Protein AF-A0A2N1W227-F1 (afdb_monomer_lite)

Ra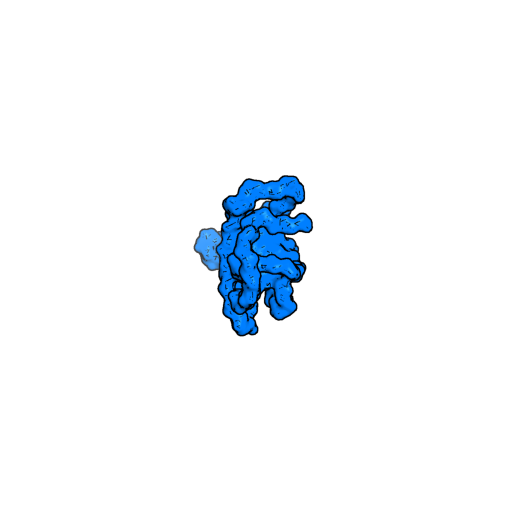dius of gyration: 27.8 Å; chains: 1; bounding box: 51×90×48 Å

Foldseek 3Di:
DVVVVVVVVVVVVVVVVVVVVVVVVVVVVVVVVVVCVVVVNPPPPPPPPPPDDDLLEAEEEEEEDPVCPVLSVVLQVLCVVVVNPHYHYDYDNDDDDLVQAQEKEWQAPVLQVVSVVSLVSVVVDCSVVPDPDPGDRYYDYCNVVCVDDPPPDPPGNYIYGYHYHNPDPPDDPPPPDPDDDD

Sequence (182 aa):
MDKLKVWLKKHEIFIVFTANVLTIIASILAIITFCMALKGNLPLRLMSVKYSVQEEFVVRIFYYQDEFEKISKNIQRLLRKNNVYSVILQKNKQPYDKRWMNTIRYFHEEDADFANDVYKLIGDSNIYKKTNFKYSLRVIDLSKEFKTPAKGNGDRHSIEIWICDENENLTLIEGSEGVRPH

pLDDT: mean 71.0, std 17.91, range [32.22, 92.94]

Secondary structure (DSSP, 8-state):
-HHHHHHHHHHHHHHHHHHHHHHHHHHHHHHHHHHHHHTT-S----------S---PEEEEEE-SGGGHHHHHHHHHHHHHTT--EEEEEE--S---GGGTTEEEESSGGGHHHHHHHHHHHHHSTTTTTSS-----EEEE-TTT--S--SSS---SEEEEEE--TT--PPP-TT-SS----

Structure (mmCIF, N/CA/C/O backbone):
data_AF-A0A2N1W227-F1
#
_entry.id   AF-A0A2N1W227-F1
#
loop_
_atom_site.group_PDB
_atom_site.id
_atom_site.type_symbol
_atom_site.label_atom_id
_atom_site.label_alt_id
_atom_site.label_comp_id
_atom_site.label_asym_id
_atom_site.label_entity_id
_atom_site.label_seq_id
_atom_site.pdbx_PDB_ins_code
_atom_site.Cartn_x
_atom_site.Cartn_y
_atom_site.Cartn_z
_atom_site.occupancy
_atom_site.B_iso_or_equiv
_atom_site.auth_seq_id
_atom_site.auth_comp_id
_atom_site.auth_asym_id
_atom_site.auth_atom_id
_atom_site.pdbx_PDB_model_num
ATOM 1 N N . MET A 1 1 ? 33.662 -64.822 -25.579 1.00 60.47 1 MET A N 1
ATOM 2 C CA . MET A 1 1 ? 33.952 -63.380 -25.401 1.00 60.47 1 MET A CA 1
ATOM 3 C C . MET A 1 1 ? 33.143 -62.479 -26.339 1.00 60.47 1 MET A C 1
ATOM 5 O O . MET A 1 1 ? 32.821 -61.366 -25.940 1.00 60.47 1 MET A O 1
ATOM 9 N N . ASP A 1 2 ? 32.736 -62.939 -27.527 1.00 71.44 2 ASP A N 1
ATOM 10 C CA . ASP A 1 2 ? 32.093 -62.063 -28.528 1.00 71.44 2 ASP A CA 1
ATOM 11 C C . ASP A 1 2 ? 30.658 -61.628 -28.197 1.00 71.44 2 ASP A C 1
ATOM 13 O O . ASP A 1 2 ? 30.263 -60.508 -28.514 1.00 71.44 2 ASP A O 1
ATOM 17 N N . LYS A 1 3 ? 29.888 -62.449 -27.469 1.00 68.44 3 LYS A N 1
ATOM 18 C CA . LYS A 1 3 ? 28.505 -62.107 -27.079 1.00 68.44 3 LYS A CA 1
ATOM 19 C C . LYS A 1 3 ? 28.423 -60.913 -26.115 1.00 68.44 3 LYS A C 1
ATOM 21 O O . LYS A 1 3 ? 27.498 -60.118 -26.230 1.00 68.44 3 LYS A O 1
ATOM 26 N N . LEU A 1 4 ? 29.406 -60.743 -25.223 1.00 67.19 4 LEU A N 1
ATOM 27 C CA . LEU A 1 4 ? 29.458 -59.621 -24.274 1.00 67.19 4 LEU A CA 1
ATOM 28 C C . LEU A 1 4 ? 29.810 -58.299 -24.977 1.00 67.19 4 LEU A C 1
ATOM 30 O O . LEU A 1 4 ? 29.202 -57.272 -24.693 1.00 67.19 4 LEU A O 1
ATOM 34 N N . LYS A 1 5 ? 30.728 -58.331 -25.955 1.00 69.94 5 LYS A N 1
ATOM 35 C CA . LYS A 1 5 ? 31.081 -57.155 -26.772 1.00 69.94 5 LYS A CA 1
ATOM 36 C C . LYS A 1 5 ? 29.913 -56.682 -27.640 1.00 69.94 5 LYS A C 1
ATOM 38 O O . LYS A 1 5 ? 29.661 -55.484 -27.728 1.00 69.94 5 LYS A O 1
ATOM 43 N N . VAL A 1 6 ? 29.174 -57.612 -28.251 1.00 69.81 6 VAL A N 1
ATOM 44 C CA . VAL A 1 6 ? 27.974 -57.281 -29.042 1.00 69.81 6 VAL A CA 1
ATOM 45 C C . VAL A 1 6 ? 26.855 -56.730 -28.152 1.00 69.81 6 VAL A C 1
ATOM 47 O O . VAL A 1 6 ? 26.133 -55.825 -28.567 1.00 69.81 6 VAL A O 1
ATOM 50 N N . TRP A 1 7 ? 26.726 -57.236 -26.923 1.00 71.12 7 TRP A N 1
ATOM 51 C CA . TRP A 1 7 ? 25.739 -56.756 -25.957 1.00 71.12 7 TRP A CA 1
ATOM 52 C C . TRP A 1 7 ? 26.048 -55.333 -25.456 1.00 71.12 7 TRP A C 1
ATOM 54 O O . TRP A 1 7 ? 25.170 -54.474 -25.503 1.00 71.12 7 TRP A O 1
ATOM 64 N N . LEU A 1 8 ? 27.304 -55.041 -25.095 1.00 65.19 8 LEU A N 1
ATOM 65 C CA . LEU A 1 8 ? 27.737 -53.696 -24.682 1.00 65.19 8 LEU A CA 1
ATOM 66 C C . LEU A 1 8 ? 27.552 -52.658 -25.799 1.00 65.19 8 LEU A C 1
ATOM 68 O O . LEU A 1 8 ? 26.989 -51.592 -25.564 1.00 65.19 8 LEU A O 1
ATOM 72 N N . LYS A 1 9 ? 27.912 -53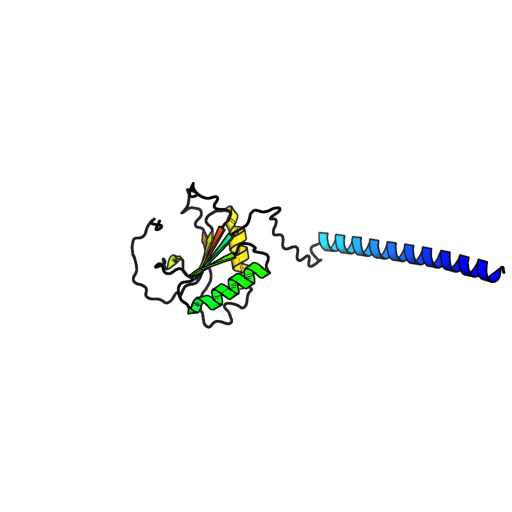.008 -27.040 1.00 68.69 9 LYS A N 1
ATOM 73 C CA . LYS A 1 9 ? 27.758 -52.113 -28.197 1.00 68.69 9 LYS A CA 1
ATOM 74 C C . LYS A 1 9 ? 26.289 -51.795 -28.511 1.00 68.69 9 LYS A C 1
ATOM 76 O O . LYS A 1 9 ? 25.977 -50.690 -28.941 1.00 68.69 9 LYS A O 1
ATOM 81 N N . LYS A 1 10 ? 25.368 -52.739 -28.274 1.00 68.69 10 LYS A N 1
ATOM 82 C CA . LYS A 1 10 ? 23.920 -52.486 -28.390 1.00 68.69 10 LYS A CA 1
ATOM 83 C C . LYS A 1 10 ? 23.407 -51.552 -27.289 1.00 68.69 10 LYS A C 1
ATOM 85 O O . LYS A 1 10 ? 22.548 -50.720 -27.572 1.00 68.69 10 LYS A O 1
ATOM 90 N N . HIS A 1 11 ? 23.936 -51.654 -26.070 1.00 69.94 11 HIS A N 1
ATOM 91 C CA . HIS A 1 11 ? 23.540 -50.778 -24.966 1.00 69.94 11 HIS A CA 1
ATOM 92 C C . HIS A 1 11 ? 24.069 -49.349 -25.096 1.00 69.94 11 HIS A C 1
ATOM 94 O O . HIS A 1 11 ? 23.327 -48.420 -24.792 1.00 69.94 11 HIS A O 1
ATOM 100 N N . GLU A 1 12 ? 25.280 -49.145 -25.613 1.00 68.31 12 GLU A N 1
ATOM 101 C CA . GLU A 1 12 ? 25.796 -47.797 -25.897 1.00 68.31 12 GLU A CA 1
ATOM 102 C C . GLU A 1 12 ? 24.929 -47.059 -26.924 1.00 68.31 12 GLU A C 1
ATOM 104 O O . GLU A 1 12 ? 24.542 -45.913 -26.703 1.00 68.31 12 GLU A O 1
ATOM 109 N N . ILE A 1 13 ? 24.540 -47.738 -28.010 1.00 71.69 13 ILE A N 1
ATOM 110 C CA . ILE A 1 13 ? 23.647 -47.165 -29.029 1.00 71.69 13 ILE A CA 1
ATOM 111 C C . ILE A 1 13 ? 22.283 -46.820 -28.419 1.00 71.69 13 ILE A C 1
ATOM 113 O O . ILE A 1 13 ? 21.729 -45.762 -28.712 1.00 71.69 13 ILE A O 1
ATOM 117 N N . PHE A 1 14 ? 21.755 -47.677 -27.541 1.00 71.69 14 PHE A N 1
ATOM 118 C CA . PHE A 1 14 ? 20.493 -47.418 -26.850 1.00 71.69 14 PHE A CA 1
ATOM 119 C C . PHE A 1 14 ? 20.583 -46.195 -25.925 1.00 71.69 14 PHE A C 1
ATOM 121 O O . PHE A 1 14 ? 19.704 -45.340 -25.970 1.00 71.69 14 PHE A O 1
ATOM 128 N N . ILE A 1 15 ? 21.662 -46.058 -25.150 1.00 72.81 15 ILE A N 1
ATOM 129 C CA . ILE A 1 15 ? 21.876 -44.906 -24.260 1.00 72.81 15 ILE A CA 1
ATOM 130 C C . ILE A 1 15 ? 21.967 -43.610 -25.072 1.00 72.81 15 ILE A C 1
ATOM 132 O O . ILE A 1 15 ? 21.252 -42.652 -24.775 1.00 72.81 15 ILE A O 1
ATOM 136 N N . VAL A 1 16 ? 22.763 -43.593 -26.145 1.00 71.75 16 VAL A N 1
ATOM 137 C CA . VAL A 1 16 ? 22.896 -42.420 -27.027 1.00 71.75 16 VAL A CA 1
ATOM 138 C C . VAL A 1 16 ? 21.559 -42.064 -27.682 1.00 71.75 16 VAL A C 1
ATOM 140 O O . VAL A 1 16 ? 21.194 -40.891 -27.750 1.00 71.75 16 VAL A O 1
ATOM 143 N N . PHE A 1 17 ? 20.785 -43.063 -28.107 1.00 74.06 17 PHE A N 1
ATOM 144 C CA . PHE A 1 17 ? 19.456 -42.841 -28.669 1.00 74.06 17 PHE A CA 1
ATOM 145 C C . PHE A 1 17 ? 18.492 -42.242 -27.636 1.00 74.06 17 PHE A C 1
ATOM 147 O O . PHE A 1 17 ? 17.831 -41.247 -27.924 1.00 74.06 17 PHE A O 1
ATOM 154 N N . THR A 1 18 ? 18.454 -42.783 -26.414 1.00 76.38 18 THR A N 1
ATOM 155 C CA . THR A 1 18 ? 17.597 -42.247 -25.342 1.00 76.38 18 THR A CA 1
ATOM 156 C C . THR A 1 18 ? 17.984 -40.828 -24.932 1.00 76.38 18 THR A C 1
ATOM 158 O O . THR A 1 18 ? 17.097 -40.003 -24.723 1.00 76.38 18 THR A O 1
ATOM 161 N N . ALA A 1 19 ? 19.282 -40.510 -24.893 1.00 78.25 19 ALA A N 1
ATOM 162 C CA . ALA A 1 19 ? 19.764 -39.161 -24.623 1.00 78.25 19 ALA A CA 1
ATOM 163 C C . ALA A 1 19 ? 19.311 -38.178 -25.712 1.00 78.25 19 ALA A C 1
ATOM 165 O O . ALA A 1 19 ? 18.729 -37.146 -25.393 1.00 78.25 19 ALA A O 1
ATOM 166 N N . ASN A 1 20 ? 19.475 -38.534 -26.990 1.00 79.50 20 ASN A N 1
ATOM 167 C CA . ASN A 1 20 ? 19.049 -37.685 -28.104 1.00 79.50 20 ASN A CA 1
ATOM 168 C C . ASN A 1 20 ? 17.529 -37.465 -28.123 1.00 79.50 20 ASN A C 1
ATOM 170 O O . ASN A 1 20 ? 17.072 -36.343 -28.343 1.00 79.50 20 ASN A O 1
ATOM 174 N N . VAL A 1 21 ? 16.737 -38.506 -27.846 1.00 83.38 21 VAL A N 1
ATOM 175 C CA . VAL A 1 21 ? 15.274 -38.385 -27.735 1.00 83.38 21 VAL A CA 1
ATOM 176 C C . VAL A 1 21 ? 14.888 -37.465 -26.573 1.00 83.38 21 VAL A C 1
ATOM 178 O O . VAL A 1 21 ? 14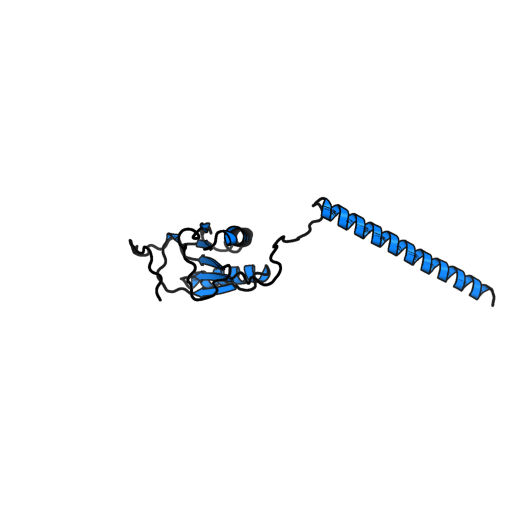.026 -36.603 -26.741 1.00 83.38 21 VAL A O 1
ATOM 181 N N . LEU A 1 22 ? 15.552 -37.586 -25.419 1.00 79.56 22 LEU A N 1
ATOM 182 C CA . LEU A 1 22 ? 15.305 -36.719 -24.265 1.00 79.56 22 LEU A CA 1
ATOM 183 C C . LEU A 1 22 ? 15.648 -35.254 -24.571 1.00 79.56 22 LEU A C 1
ATOM 185 O O . LEU A 1 22 ? 14.884 -34.359 -24.205 1.00 79.56 22 LEU A O 1
ATOM 189 N N . THR A 1 23 ? 16.747 -35.002 -25.286 1.00 80.44 23 THR A N 1
ATOM 190 C CA . THR A 1 23 ? 17.127 -33.653 -25.726 1.00 80.44 23 THR A CA 1
ATOM 191 C C . THR A 1 23 ? 16.083 -33.059 -26.668 1.00 80.44 23 THR A C 1
ATOM 193 O O . THR A 1 23 ? 15.674 -31.918 -26.468 1.00 80.44 23 THR A O 1
ATOM 196 N N . ILE A 1 24 ? 15.584 -33.833 -27.637 1.00 85.38 24 ILE A N 1
ATOM 197 C CA . ILE A 1 24 ? 14.535 -33.378 -28.564 1.00 85.38 24 ILE A CA 1
ATOM 198 C C . ILE A 1 24 ? 13.251 -33.024 -27.803 1.00 85.38 24 ILE A C 1
ATOM 200 O O . ILE A 1 24 ? 12.673 -31.962 -28.034 1.00 85.38 24 ILE A O 1
ATOM 204 N N . ILE A 1 25 ? 12.824 -33.870 -26.859 1.00 84.81 25 ILE A N 1
ATOM 205 C CA . ILE A 1 25 ? 11.638 -33.608 -26.029 1.00 84.81 25 ILE A CA 1
ATOM 206 C C . ILE A 1 25 ? 11.826 -32.328 -25.201 1.00 84.81 25 ILE A C 1
ATOM 208 O O . ILE A 1 25 ? 10.925 -31.487 -25.165 1.00 84.81 25 ILE A O 1
ATOM 212 N N . ALA A 1 26 ? 12.996 -32.140 -24.584 1.00 80.75 26 ALA A N 1
ATOM 213 C CA . ALA A 1 26 ? 13.309 -30.934 -23.819 1.00 80.75 26 ALA A CA 1
ATOM 214 C C . ALA A 1 26 ? 13.293 -29.669 -24.696 1.00 80.75 26 ALA A C 1
ATOM 216 O O . ALA A 1 26 ? 12.737 -28.647 -24.291 1.00 80.75 26 ALA A O 1
ATOM 217 N N . SER A 1 27 ? 13.831 -29.738 -25.919 1.00 84.12 27 SER A N 1
ATOM 218 C CA . SER A 1 27 ? 13.792 -28.627 -26.877 1.00 84.12 27 SER A CA 1
ATOM 219 C C . SER A 1 27 ? 12.365 -28.288 -27.314 1.00 84.12 27 SER A C 1
ATOM 221 O O . SER A 1 27 ? 12.007 -27.113 -27.357 1.00 84.12 27 SER A O 1
ATOM 223 N N . ILE A 1 28 ? 11.523 -29.292 -27.580 1.00 87.31 28 ILE A N 1
ATOM 224 C CA . ILE A 1 28 ? 10.111 -29.076 -27.936 1.00 87.31 28 ILE A CA 1
ATOM 225 C C . ILE A 1 28 ? 9.353 -28.433 -26.766 1.00 87.31 28 ILE A C 1
ATOM 227 O O . ILE A 1 28 ? 8.625 -27.464 -26.975 1.00 87.31 28 ILE A O 1
ATOM 231 N N . LEU A 1 29 ? 9.555 -28.907 -25.533 1.00 80.44 29 LEU A N 1
ATOM 232 C CA . LEU A 1 29 ? 8.954 -28.309 -24.333 1.00 80.44 29 LEU A CA 1
ATOM 233 C C . LEU A 1 29 ? 9.393 -26.853 -24.129 1.00 80.44 29 LEU A C 1
ATOM 235 O O . LEU A 1 29 ? 8.557 -26.007 -23.806 1.00 80.44 29 LEU A O 1
ATOM 239 N N . ALA A 1 30 ? 10.671 -26.539 -24.358 1.00 77.94 30 ALA A N 1
ATOM 240 C CA . ALA A 1 30 ? 11.179 -25.171 -24.283 1.00 77.94 30 ALA A CA 1
ATOM 241 C C . ALA A 1 30 ? 10.527 -24.263 -25.340 1.00 77.94 30 ALA A C 1
ATOM 243 O O . ALA A 1 30 ? 10.087 -23.161 -25.012 1.00 77.94 30 ALA A O 1
ATOM 244 N N . ILE A 1 31 ? 10.385 -24.746 -26.580 1.00 82.69 31 ILE A N 1
ATOM 245 C CA . ILE A 1 31 ? 9.722 -24.009 -27.666 1.00 82.69 31 ILE A CA 1
ATOM 246 C C . ILE A 1 31 ? 8.238 -23.802 -27.356 1.00 82.69 31 ILE A C 1
ATOM 248 O O . ILE A 1 31 ? 7.748 -22.685 -27.484 1.00 82.69 31 ILE A O 1
ATOM 252 N N . ILE A 1 32 ? 7.519 -24.830 -26.897 1.00 80.06 32 ILE A N 1
ATOM 253 C CA . ILE A 1 32 ? 6.106 -24.706 -26.507 1.00 80.06 32 ILE A CA 1
ATOM 254 C C . ILE A 1 32 ? 5.956 -23.695 -25.366 1.00 80.06 32 ILE A C 1
ATOM 256 O O . ILE A 1 32 ? 5.081 -22.834 -25.428 1.00 80.06 32 ILE A O 1
ATOM 260 N N . THR A 1 33 ? 6.827 -23.750 -24.356 1.00 74.31 33 THR A N 1
ATOM 261 C CA . THR A 1 33 ? 6.823 -22.796 -23.235 1.00 74.31 33 THR A CA 1
ATOM 262 C C . THR A 1 33 ? 7.068 -21.369 -23.725 1.00 74.31 33 THR A C 1
ATOM 264 O O . THR A 1 33 ? 6.337 -20.457 -23.344 1.00 74.31 33 THR A O 1
ATOM 267 N N . PHE A 1 34 ? 8.030 -21.178 -24.630 1.00 76.62 34 PHE A N 1
ATOM 268 C CA . PHE A 1 34 ? 8.315 -19.891 -25.263 1.00 76.62 34 PHE A CA 1
ATOM 269 C C . PHE A 1 34 ? 7.143 -19.387 -26.124 1.00 76.62 34 PHE A C 1
ATOM 271 O O . PHE A 1 34 ? 6.747 -18.228 -26.020 1.00 76.62 34 PHE A O 1
ATOM 278 N N . CYS A 1 35 ? 6.511 -20.253 -26.919 1.00 78.31 35 CYS A N 1
ATOM 279 C CA . CYS A 1 35 ? 5.340 -19.906 -27.725 1.00 78.31 35 CYS A CA 1
ATOM 280 C C . CYS A 1 35 ? 4.110 -19.576 -26.866 1.00 78.31 35 CYS A C 1
ATOM 282 O O . CYS A 1 35 ? 3.355 -18.664 -27.203 1.00 78.31 35 CYS A O 1
ATOM 284 N N . MET A 1 36 ? 3.898 -20.292 -25.759 1.00 74.81 36 MET A N 1
ATOM 285 C CA . MET A 1 36 ? 2.835 -19.984 -24.800 1.00 74.81 36 MET A CA 1
ATOM 286 C C . MET A 1 36 ? 3.111 -18.677 -24.044 1.00 74.81 36 MET A C 1
ATOM 288 O O . MET A 1 36 ? 2.169 -17.921 -23.802 1.00 74.81 36 MET A O 1
ATOM 292 N N . ALA A 1 37 ? 4.379 -18.376 -23.736 1.00 66.06 37 ALA A N 1
ATOM 293 C CA . ALA A 1 37 ? 4.798 -17.091 -23.176 1.00 66.06 37 ALA A CA 1
ATOM 294 C C . ALA A 1 37 ? 4.523 -15.928 -24.146 1.00 66.06 37 ALA A C 1
ATOM 296 O O . ALA A 1 37 ? 3.938 -14.927 -23.743 1.00 66.06 37 ALA A O 1
ATOM 297 N N . LEU A 1 38 ? 4.855 -16.085 -25.435 1.00 71.88 38 LEU A N 1
ATOM 298 C CA . LEU A 1 38 ? 4.580 -15.081 -26.473 1.00 71.88 38 LEU A CA 1
ATOM 299 C C . LEU A 1 38 ? 3.081 -14.842 -26.708 1.00 71.88 38 LEU A C 1
ATOM 301 O O . LEU A 1 38 ? 2.679 -13.722 -27.005 1.00 71.88 38 LEU A O 1
ATOM 305 N N . LYS A 1 39 ? 2.246 -15.880 -26.582 1.00 70.69 39 LYS A N 1
ATOM 306 C CA . LYS A 1 39 ? 0.786 -15.775 -26.757 1.00 70.69 39 LYS A CA 1
ATOM 307 C C . LYS A 1 39 ? 0.040 -15.283 -25.510 1.00 70.69 39 LYS A C 1
ATOM 309 O O . LYS A 1 39 ? -1.182 -15.212 -25.552 1.00 70.69 39 LYS A O 1
ATOM 314 N N . GLY A 1 40 ? 0.735 -14.995 -24.404 1.00 58.81 40 GLY A N 1
ATOM 315 C CA . GLY A 1 40 ? 0.109 -14.578 -23.141 1.00 58.81 40 GLY A CA 1
ATOM 316 C C . GLY A 1 40 ? -0.739 -15.664 -22.457 1.00 58.81 40 GLY A C 1
ATOM 317 O O . GLY A 1 40 ? -1.470 -15.362 -21.521 1.00 58.81 40 GLY A O 1
ATOM 318 N N . ASN A 1 41 ? -0.644 -16.920 -22.912 1.00 58.91 41 ASN A N 1
ATOM 319 C CA . ASN A 1 41 ? -1.432 -18.056 -22.412 1.00 58.91 41 ASN A CA 1
ATOM 320 C C . ASN A 1 41 ? -0.685 -18.905 -21.377 1.00 58.91 41 ASN A C 1
ATOM 322 O O . ASN A 1 41 ? -1.283 -19.780 -20.753 1.00 58.91 41 ASN A O 1
ATOM 326 N N . LEU A 1 42 ? 0.614 -18.669 -21.177 1.00 44.91 42 LEU A N 1
ATOM 327 C CA . LEU A 1 42 ? 1.262 -19.125 -19.957 1.00 44.91 42 LEU A CA 1
ATOM 328 C C . LEU A 1 42 ? 0.808 -18.175 -18.839 1.00 44.91 42 LEU A C 1
ATOM 330 O O . LEU A 1 42 ? 0.955 -16.964 -19.019 1.00 44.91 42 LEU A O 1
ATOM 334 N N . PRO A 1 43 ? 0.331 -18.661 -17.677 1.00 47.31 43 PRO A N 1
ATOM 335 C CA . PRO A 1 43 ? 0.251 -17.847 -16.474 1.00 47.31 43 PRO A CA 1
ATOM 336 C C . PRO A 1 43 ? 1.681 -17.577 -15.994 1.00 47.31 43 PRO A C 1
ATOM 338 O O . PRO A 1 43 ? 2.121 -18.036 -14.940 1.00 47.31 43 PRO A O 1
ATOM 341 N N . LEU A 1 44 ? 2.436 -16.821 -16.788 1.00 45.81 44 LEU A N 1
ATOM 342 C CA . LEU A 1 44 ? 3.523 -16.018 -16.295 1.00 45.81 44 LEU A CA 1
ATOM 343 C C . LEU A 1 44 ? 2.848 -15.042 -15.345 1.00 45.81 44 LEU A C 1
ATOM 345 O O . LEU A 1 44 ? 2.436 -13.947 -15.714 1.00 45.81 44 LEU A O 1
ATOM 349 N N . ARG A 1 45 ? 2.815 -15.426 -14.071 1.00 44.16 45 ARG A N 1
ATOM 350 C CA . ARG A 1 45 ? 3.019 -14.491 -12.967 1.00 44.16 45 ARG A CA 1
ATOM 351 C C . ARG A 1 45 ? 4.412 -13.855 -13.113 1.00 44.16 45 ARG A C 1
ATOM 353 O O . ARG A 1 45 ? 5.242 -13.901 -12.219 1.00 44.16 45 ARG A O 1
ATOM 360 N N . LEU A 1 46 ? 4.677 -13.249 -14.264 1.00 40.97 46 LEU A N 1
ATOM 361 C CA . LEU A 1 46 ? 5.476 -12.057 -14.340 1.00 40.97 46 LEU A CA 1
ATOM 362 C C . LEU A 1 46 ? 4.520 -10.977 -13.857 1.00 40.97 46 LEU A C 1
ATOM 364 O O . LEU A 1 46 ? 3.781 -10.372 -14.628 1.00 40.97 46 LEU A O 1
ATOM 368 N N . MET A 1 47 ? 4.523 -10.783 -12.537 1.00 38.88 47 MET A N 1
ATOM 369 C CA . MET A 1 47 ? 4.434 -9.433 -12.008 1.00 38.88 47 MET A CA 1
ATOM 370 C C . MET A 1 47 ? 5.441 -8.617 -12.816 1.00 38.88 47 MET A C 1
ATOM 372 O O . MET A 1 47 ? 6.645 -8.653 -12.570 1.00 38.88 47 MET A O 1
ATOM 376 N N . SER A 1 48 ? 4.938 -7.958 -13.854 1.00 34.84 48 SER A N 1
ATOM 377 C CA . SER A 1 48 ? 5.582 -6.820 -14.475 1.00 34.84 48 SER A CA 1
ATOM 378 C C . SER A 1 48 ? 5.559 -5.710 -13.439 1.00 34.84 48 SER A C 1
ATOM 380 O O . SER A 1 48 ? 4.756 -4.789 -13.505 1.00 34.84 48 SER A O 1
ATOM 382 N N . VAL A 1 49 ? 6.442 -5.827 -12.462 1.00 42.91 49 VAL A N 1
ATOM 383 C CA . VAL A 1 49 ? 6.927 -4.687 -11.719 1.00 42.91 49 VAL A CA 1
ATOM 384 C C . VAL A 1 49 ? 8.331 -4.481 -12.266 1.00 42.91 49 VAL A C 1
ATOM 386 O O . VAL A 1 49 ? 9.307 -5.073 -11.806 1.00 42.91 49 VAL A O 1
ATOM 389 N N . LYS A 1 50 ? 8.406 -3.735 -13.373 1.00 37.44 50 LYS A N 1
ATOM 390 C CA . LYS A 1 50 ? 9.659 -3.201 -13.907 1.00 37.44 50 LYS A CA 1
ATOM 391 C C . LYS A 1 50 ? 10.213 -2.199 -12.887 1.00 37.44 50 LYS A C 1
ATOM 393 O O . LYS A 1 50 ? 10.084 -1.002 -13.081 1.00 37.44 50 LYS A O 1
ATOM 398 N N . TYR A 1 51 ? 10.857 -2.678 -11.832 1.00 43.62 51 TYR A N 1
ATOM 399 C CA . TYR A 1 51 ? 11.817 -1.871 -11.082 1.00 43.62 51 TYR A CA 1
ATOM 400 C C . TYR A 1 51 ? 13.142 -2.624 -11.116 1.00 43.62 51 TYR A C 1
ATOM 402 O O . TYR A 1 51 ? 13.494 -3.400 -10.228 1.00 43.62 51 TYR A O 1
ATOM 410 N N . SER A 1 52 ? 13.849 -2.473 -12.236 1.00 36.03 52 SER A N 1
ATOM 411 C CA . SER A 1 52 ? 15.250 -2.856 -12.317 1.00 36.03 52 SER A CA 1
ATOM 412 C C . SER A 1 52 ? 16.037 -1.933 -11.391 1.00 36.03 52 SER A C 1
ATOM 414 O O . SER A 1 52 ? 16.141 -0.748 -11.672 1.00 36.03 52 SER A O 1
ATOM 416 N N . VAL A 1 53 ? 16.623 -2.507 -10.340 1.00 41.00 53 VAL A N 1
ATOM 417 C CA . VAL A 1 53 ? 17.672 -1.898 -9.508 1.00 41.00 53 VAL A CA 1
ATOM 418 C C . VAL A 1 53 ? 17.199 -0.740 -8.605 1.00 41.00 53 VAL A C 1
ATOM 420 O O . VAL A 1 53 ? 17.249 0.424 -8.961 1.00 41.00 53 VAL A O 1
ATOM 423 N N . GLN A 1 54 ? 16.867 -1.090 -7.357 1.00 43.59 54 GLN A N 1
ATOM 424 C CA . GLN A 1 54 ? 17.248 -0.333 -6.151 1.00 43.59 54 GLN A CA 1
ATOM 425 C C . GLN A 1 54 ? 16.720 1.102 -5.940 1.00 43.59 54 GLN A C 1
ATOM 427 O O . GLN A 1 54 ? 17.215 1.799 -5.056 1.00 43.59 54 GLN A O 1
ATOM 432 N N . GLU A 1 55 ? 15.669 1.526 -6.634 1.00 50.50 55 GLU A N 1
ATOM 433 C CA . GLU A 1 55 ? 14.796 2.585 -6.119 1.00 50.50 55 GLU A CA 1
ATOM 434 C C . GLU A 1 55 ? 13.905 1.965 -5.035 1.00 50.50 55 GLU A C 1
ATOM 436 O O . GLU A 1 55 ? 12.899 1.313 -5.303 1.00 50.50 55 GLU A O 1
ATOM 441 N N . GLU A 1 56 ? 14.352 2.045 -3.779 1.00 63.12 56 GLU A N 1
ATOM 442 C CA . GLU A 1 56 ? 13.593 1.528 -2.639 1.00 63.12 56 GLU A CA 1
ATOM 443 C C . GLU A 1 56 ? 12.331 2.371 -2.435 1.00 63.12 56 GLU A C 1
ATOM 445 O O . GLU A 1 56 ? 12.354 3.356 -1.696 1.00 63.12 56 GLU A O 1
ATOM 450 N N . PHE A 1 57 ? 11.232 1.968 -3.078 1.00 73.06 57 PHE A N 1
ATOM 451 C CA . PHE A 1 57 ? 9.910 2.514 -2.798 1.00 73.06 57 PHE A CA 1
ATOM 452 C C . PHE A 1 57 ? 9.582 2.314 -1.316 1.00 73.06 57 PHE A C 1
ATOM 454 O O . PHE A 1 57 ? 9.601 1.184 -0.808 1.00 73.06 57 PHE A O 1
ATOM 461 N N . VAL A 1 58 ? 9.284 3.407 -0.616 1.00 84.75 58 VAL A N 1
ATOM 462 C CA . VAL A 1 58 ? 8.958 3.378 0.812 1.00 84.75 58 VAL A CA 1
ATOM 463 C C . VAL A 1 58 ? 7.455 3.510 0.998 1.00 84.75 58 VAL A C 1
ATOM 465 O O . VAL A 1 58 ? 6.852 4.502 0.602 1.00 84.75 58 VAL A O 1
ATOM 468 N N . VAL A 1 59 ? 6.844 2.537 1.669 1.00 89.56 59 VAL A N 1
ATOM 469 C CA . VAL A 1 59 ? 5.450 2.632 2.110 1.00 89.56 59 VAL A CA 1
ATOM 470 C C . VAL A 1 59 ? 5.424 2.947 3.597 1.00 89.56 59 VAL A C 1
ATOM 472 O O . VAL A 1 59 ? 5.882 2.142 4.415 1.00 89.56 59 VAL A O 1
ATOM 475 N N . ARG A 1 60 ? 4.864 4.097 3.974 1.00 90.69 60 ARG A N 1
ATOM 476 C CA . ARG A 1 60 ? 4.655 4.456 5.385 1.00 90.69 60 ARG A CA 1
ATOM 477 C C . ARG A 1 60 ? 3.195 4.253 5.754 1.00 90.69 60 ARG A C 1
ATOM 479 O O . ARG A 1 60 ? 2.312 4.850 5.155 1.00 90.69 60 ARG A O 1
ATOM 486 N N . ILE A 1 61 ? 2.938 3.403 6.737 1.00 91.25 61 ILE A N 1
ATOM 487 C CA . ILE A 1 61 ? 1.596 3.123 7.243 1.00 91.25 61 ILE A CA 1
ATOM 488 C C . ILE A 1 61 ? 1.415 3.891 8.546 1.00 91.25 61 ILE A C 1
ATOM 490 O O . ILE A 1 61 ? 2.094 3.602 9.535 1.00 91.25 61 ILE A O 1
ATOM 494 N N . PHE A 1 62 ? 0.480 4.830 8.547 1.00 90.00 62 PHE A N 1
ATOM 495 C CA . PHE A 1 62 ? 0.077 5.605 9.707 1.00 90.00 62 PHE A CA 1
ATOM 496 C C . PHE A 1 62 ? -1.249 5.092 10.258 1.00 90.00 62 PHE A C 1
ATOM 498 O O . PHE A 1 62 ? -2.194 4.841 9.510 1.00 90.00 62 PHE A O 1
ATOM 505 N N . TYR A 1 63 ? -1.320 4.956 11.580 1.00 87.81 63 TYR A N 1
ATOM 506 C CA . TYR A 1 63 ? -2.559 4.651 12.291 1.00 87.81 63 TYR A CA 1
ATOM 507 C C . TYR A 1 63 ? -2.634 5.414 13.612 1.00 87.81 63 TYR A C 1
ATOM 509 O O . TYR A 1 63 ? -1.606 5.663 14.248 1.00 87.81 63 TYR A O 1
ATOM 517 N N . TYR A 1 64 ? -3.847 5.798 14.007 1.00 79.38 64 TYR A N 1
ATOM 518 C CA . TYR A 1 64 ? -4.073 6.665 15.168 1.00 79.38 64 TYR A CA 1
ATOM 519 C C . TYR A 1 64 ? -4.420 5.872 16.435 1.00 79.38 64 TYR A C 1
ATOM 521 O O . TYR A 1 64 ? -3.718 5.937 17.448 1.00 79.38 64 TYR A O 1
ATOM 529 N N . GLN A 1 65 ? -5.485 5.074 16.357 1.00 79.88 65 GLN A N 1
ATOM 530 C CA . GLN A 1 65 ? -6.033 4.330 17.488 1.00 79.88 65 GLN A CA 1
ATOM 531 C C . GLN A 1 65 ? -5.436 2.924 17.588 1.00 79.88 65 GLN A C 1
ATOM 533 O O . GLN A 1 65 ? -5.097 2.304 16.578 1.00 79.88 65 GLN A O 1
ATOM 538 N N . ASP A 1 66 ? -5.344 2.396 18.809 1.00 83.12 66 ASP A N 1
ATOM 539 C CA . ASP A 1 66 ? -4.795 1.055 19.064 1.00 83.12 66 ASP A CA 1
ATOM 540 C C . ASP A 1 66 ? -5.606 -0.061 18.392 1.00 83.12 66 ASP A C 1
ATOM 542 O O . ASP A 1 66 ? -5.046 -1.072 17.968 1.00 83.12 66 ASP A O 1
ATOM 546 N N . GLU A 1 67 ? -6.907 0.147 18.185 1.00 82.62 67 GLU A N 1
ATOM 547 C CA . GLU A 1 67 ? -7.745 -0.779 17.420 1.00 82.62 67 GLU A CA 1
ATOM 548 C C . GLU A 1 67 ? -7.287 -0.955 15.961 1.00 82.62 67 GLU A C 1
ATOM 550 O O . GLU A 1 67 ? -7.437 -2.044 15.393 1.00 82.62 67 GLU A O 1
ATOM 555 N N . PHE A 1 68 ? -6.628 0.056 15.379 1.00 84.69 68 PHE A N 1
ATOM 556 C CA . PHE A 1 68 ? -6.074 -0.020 14.027 1.00 84.69 68 PHE A CA 1
ATOM 557 C C . PHE A 1 68 ? -4.690 -0.658 13.967 1.00 84.69 68 PHE A C 1
ATOM 559 O O . PHE A 1 68 ? -4.221 -1.013 12.885 1.00 84.69 68 PHE A O 1
ATOM 566 N N . GLU A 1 69 ? -4.024 -0.886 15.097 1.00 88.94 69 GLU A N 1
ATOM 567 C CA . GLU A 1 69 ? -2.688 -1.481 15.086 1.00 88.94 69 GLU A CA 1
ATOM 568 C C . GLU A 1 69 ? -2.698 -2.858 14.404 1.00 88.94 69 GLU A C 1
ATOM 570 O O . GLU A 1 69 ? -1.821 -3.185 13.596 1.00 88.94 69 GLU A O 1
ATOM 575 N N . LYS A 1 70 ? -3.723 -3.670 14.687 1.00 88.38 70 LYS A N 1
ATOM 576 C CA . LYS A 1 70 ? -3.845 -5.024 14.135 1.00 88.38 70 LYS A CA 1
ATOM 577 C C . LYS A 1 70 ? -4.014 -5.013 12.616 1.00 88.38 70 LYS A C 1
ATOM 579 O O . LYS A 1 70 ? -3.367 -5.809 11.932 1.00 88.38 70 LYS A O 1
ATOM 584 N N . ILE A 1 71 ? -4.871 -4.139 12.086 1.00 87.75 71 ILE A N 1
ATOM 585 C CA . ILE A 1 71 ? -5.099 -4.052 10.638 1.00 87.75 71 ILE A CA 1
ATOM 586 C C . ILE A 1 71 ? -3.859 -3.496 9.928 1.00 87.75 71 ILE A C 1
ATOM 588 O O . ILE A 1 71 ? -3.414 -4.082 8.939 1.00 87.75 71 ILE A O 1
ATOM 592 N N . SER A 1 72 ? -3.209 -2.485 10.504 1.00 90.69 72 SER A N 1
ATOM 593 C CA . SER A 1 72 ? -1.981 -1.895 9.966 1.00 90.69 72 SER A CA 1
ATOM 594 C C . SER A 1 72 ? -0.818 -2.892 9.940 1.00 90.69 72 SER A C 1
ATOM 596 O O . SER A 1 72 ? -0.106 -2.991 8.939 1.00 90.69 72 SER A O 1
ATOM 598 N N . LYS A 1 73 ? -0.664 -3.726 10.981 1.00 92.44 73 LYS A N 1
ATOM 599 C CA . LYS A 1 73 ? 0.295 -4.849 10.986 1.00 92.44 73 LYS A CA 1
ATOM 600 C C . LYS A 1 73 ? -0.025 -5.895 9.916 1.00 92.44 73 LYS A C 1
ATOM 602 O O . LYS A 1 73 ? 0.893 -6.451 9.313 1.00 92.44 73 LYS A O 1
ATOM 607 N N . ASN A 1 74 ? -1.302 -6.185 9.667 1.00 91.00 74 ASN A N 1
ATOM 608 C CA . ASN A 1 74 ? -1.692 -7.127 8.614 1.00 91.00 74 ASN A CA 1
ATOM 609 C C . ASN A 1 74 ? -1.364 -6.585 7.218 1.00 91.00 74 ASN A C 1
ATOM 611 O O . ASN A 1 74 ? -0.855 -7.340 6.390 1.00 91.00 74 ASN A O 1
ATOM 615 N N . ILE A 1 75 ? -1.581 -5.290 6.982 1.00 91.31 75 ILE A N 1
ATOM 616 C CA . ILE A 1 75 ? -1.204 -4.629 5.727 1.00 91.31 75 ILE A CA 1
ATOM 617 C C . ILE A 1 75 ? 0.314 -4.627 5.571 1.00 91.31 75 ILE A C 1
ATOM 619 O O . ILE A 1 75 ? 0.812 -5.075 4.544 1.00 91.31 75 ILE A O 1
ATOM 623 N N . GLN A 1 76 ? 1.069 -4.265 6.612 1.00 92.94 76 GLN A N 1
ATOM 624 C CA . GLN A 1 76 ? 2.532 -4.340 6.576 1.00 92.94 76 GLN A CA 1
ATOM 625 C C . GLN A 1 76 ? 3.030 -5.740 6.177 1.00 92.94 76 GLN A C 1
ATOM 627 O O . GLN A 1 76 ? 3.906 -5.873 5.322 1.00 92.94 76 GLN A O 1
ATOM 632 N N . ARG A 1 77 ? 2.464 -6.799 6.773 1.00 92.19 77 ARG A N 1
ATOM 633 C CA . ARG A 1 77 ? 2.807 -8.191 6.434 1.00 92.19 77 ARG A CA 1
ATOM 634 C C . ARG A 1 77 ? 2.444 -8.542 4.992 1.00 92.19 77 ARG A C 1
ATOM 636 O O . ARG A 1 77 ? 3.225 -9.227 4.335 1.00 92.19 77 ARG A O 1
ATOM 643 N N . LEU A 1 78 ? 1.287 -8.089 4.508 1.00 91.31 78 LEU A N 1
ATOM 644 C CA . LEU A 1 78 ? 0.855 -8.294 3.126 1.00 91.31 78 LEU A CA 1
ATOM 645 C C . LEU A 1 78 ? 1.833 -7.649 2.139 1.00 91.31 78 LEU A C 1
ATOM 647 O O . LEU A 1 78 ? 2.270 -8.318 1.205 1.00 91.31 78 LEU A O 1
ATOM 651 N N . LEU A 1 79 ? 2.208 -6.391 2.368 1.00 90.69 79 LEU A N 1
ATOM 652 C CA . LEU A 1 79 ? 3.122 -5.654 1.494 1.00 90.69 79 LEU A CA 1
ATOM 653 C C . LEU A 1 79 ? 4.511 -6.303 1.461 1.00 90.69 79 LEU A C 1
ATOM 655 O O . LEU A 1 79 ? 5.034 -6.581 0.384 1.00 90.69 79 LEU A O 1
ATOM 659 N N . ARG A 1 80 ? 5.055 -6.680 2.625 1.00 89.81 80 ARG A N 1
ATOM 660 C CA . ARG A 1 80 ? 6.335 -7.408 2.702 1.00 89.81 80 ARG A CA 1
ATOM 661 C C . ARG A 1 80 ? 6.293 -8.756 1.979 1.00 89.81 80 ARG A C 1
ATOM 663 O O . ARG A 1 80 ? 7.254 -9.119 1.3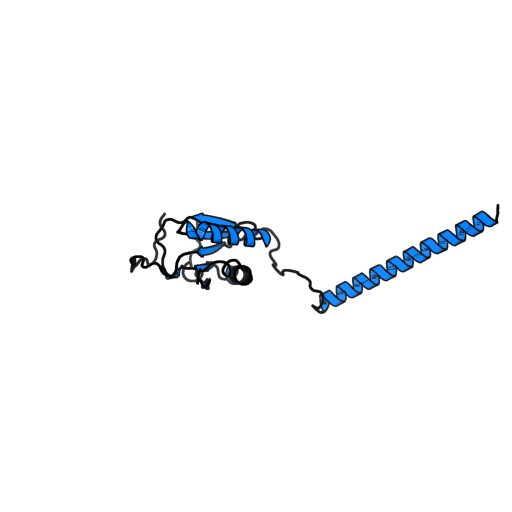11 1.00 89.81 80 ARG A O 1
ATOM 670 N N . LYS A 1 81 ? 5.178 -9.493 2.071 1.00 89.31 81 LYS A N 1
ATOM 671 C CA . LYS A 1 81 ? 4.989 -10.769 1.355 1.00 89.31 81 LYS A CA 1
ATOM 672 C C . LYS A 1 81 ? 4.968 -10.593 -0.169 1.00 89.31 81 LYS A C 1
ATOM 674 O O . LYS A 1 81 ? 5.294 -11.535 -0.884 1.00 89.31 81 LYS A O 1
ATOM 679 N N . ASN A 1 82 ? 4.593 -9.413 -0.655 1.00 85.81 82 ASN A N 1
ATOM 680 C CA . ASN A 1 82 ? 4.572 -9.070 -2.077 1.00 85.81 82 ASN A CA 1
ATOM 681 C C . ASN A 1 82 ? 5.819 -8.277 -2.499 1.00 85.81 82 ASN A C 1
ATOM 683 O O . ASN A 1 82 ? 5.765 -7.514 -3.455 1.00 85.81 82 ASN A O 1
ATOM 687 N N . ASN A 1 83 ? 6.945 -8.474 -1.802 1.00 82.75 83 ASN A N 1
ATOM 688 C CA . ASN A 1 83 ? 8.248 -7.884 -2.124 1.00 82.75 83 ASN A CA 1
ATOM 689 C C . ASN A 1 83 ? 8.301 -6.347 -2.068 1.00 82.75 83 ASN A C 1
ATOM 691 O O . ASN A 1 83 ? 9.181 -5.738 -2.668 1.00 82.75 83 ASN A O 1
ATOM 695 N N . VAL A 1 84 ? 7.416 -5.704 -1.303 1.00 81.00 84 VAL A N 1
ATOM 696 C CA . VAL A 1 84 ? 7.621 -4.305 -0.908 1.00 81.00 84 VAL A CA 1
ATOM 697 C C . VAL A 1 84 ? 8.595 -4.300 0.272 1.00 81.00 84 VAL A C 1
ATOM 699 O O . VAL A 1 84 ? 8.221 -4.626 1.402 1.00 81.00 84 VAL A O 1
ATOM 702 N N . TYR A 1 85 ? 9.869 -4.008 0.005 1.00 66.75 85 TYR A N 1
ATOM 703 C CA . TYR A 1 85 ? 10.951 -4.185 0.983 1.00 66.75 85 TYR A CA 1
ATOM 704 C C . TYR A 1 85 ? 10.975 -3.107 2.078 1.00 66.75 85 TYR A C 1
ATOM 706 O O . TYR A 1 85 ? 11.254 -3.425 3.236 1.00 66.75 85 TYR A O 1
ATOM 714 N N . SER A 1 86 ? 10.619 -1.858 1.759 1.00 85.94 86 SER A N 1
ATOM 715 C CA . SER A 1 86 ? 10.666 -0.741 2.710 1.00 85.94 86 SER A CA 1
ATOM 716 C C . SER A 1 86 ? 9.266 -0.351 3.188 1.00 85.94 86 SER A C 1
ATOM 718 O O . SER A 1 86 ? 8.644 0.579 2.685 1.00 85.94 86 SER A O 1
ATOM 720 N N . VAL A 1 87 ? 8.736 -1.101 4.164 1.00 88.19 87 VAL A N 1
ATOM 721 C CA . VAL A 1 87 ? 7.437 -0.799 4.794 1.00 88.19 87 VAL A CA 1
ATOM 722 C C . VAL A 1 87 ? 7.627 -0.402 6.251 1.00 88.19 87 VAL A C 1
ATOM 724 O O . VAL A 1 87 ? 7.945 -1.246 7.106 1.00 88.19 87 VAL A O 1
ATOM 727 N N . ILE A 1 88 ? 7.370 0.872 6.533 1.00 89.38 88 ILE A N 1
ATOM 728 C CA . ILE A 1 88 ? 7.462 1.488 7.856 1.00 89.38 88 ILE A CA 1
ATOM 729 C C . ILE A 1 88 ? 6.053 1.579 8.434 1.00 89.38 88 ILE A C 1
ATOM 731 O O . ILE A 1 88 ? 5.129 2.028 7.768 1.00 89.38 88 ILE A O 1
ATOM 735 N N . LEU A 1 89 ? 5.882 1.138 9.676 1.00 90.94 89 LEU A N 1
ATOM 736 C CA . LEU A 1 89 ? 4.621 1.241 10.402 1.00 90.94 89 LEU A CA 1
ATOM 737 C C . LEU A 1 89 ? 4.815 2.215 11.561 1.00 90.94 89 LEU A C 1
ATOM 739 O O . LEU A 1 89 ? 5.691 1.993 12.396 1.00 90.94 89 LEU A O 1
ATOM 743 N N . GLN A 1 90 ? 3.997 3.261 11.627 1.00 90.06 90 GLN A N 1
ATOM 744 C CA . GLN A 1 90 ? 4.123 4.324 12.617 1.00 90.06 90 GLN A CA 1
ATOM 745 C C . GLN A 1 90 ? 2.762 4.641 13.241 1.00 90.06 90 GLN A C 1
ATOM 747 O O . GLN A 1 90 ? 1.799 4.957 12.546 1.00 90.06 90 GLN A O 1
ATOM 752 N N . LYS A 1 91 ? 2.688 4.593 14.576 1.00 86.31 91 LYS A N 1
ATOM 753 C CA . LYS A 1 91 ? 1.543 5.152 15.300 1.00 86.31 91 LYS A CA 1
ATOM 754 C C . LYS A 1 91 ? 1.665 6.672 15.272 1.00 86.31 91 LYS A C 1
ATOM 756 O O . LYS A 1 91 ? 2.658 7.205 15.773 1.00 86.31 91 LYS A O 1
ATOM 761 N N . ASN A 1 92 ? 0.688 7.363 14.698 1.00 80.19 92 ASN A N 1
ATOM 762 C CA . ASN A 1 92 ? 0.649 8.820 14.700 1.00 80.19 92 ASN A CA 1
ATOM 763 C C . ASN A 1 92 ? -0.344 9.293 15.762 1.00 80.19 92 ASN A C 1
ATOM 765 O O . ASN A 1 92 ? -1.495 8.880 15.745 1.00 80.19 92 ASN A O 1
ATOM 769 N N . LYS A 1 93 ? 0.106 10.131 16.701 1.00 69.06 93 LYS A N 1
ATOM 770 C CA . LYS A 1 93 ? -0.746 10.707 17.756 1.00 69.06 93 LYS A CA 1
ATOM 771 C C . LYS A 1 93 ? -1.249 12.114 17.415 1.00 69.06 93 LYS A C 1
ATOM 773 O O . LYS A 1 93 ? -1.980 12.695 18.212 1.00 69.06 93 LYS A O 1
ATOM 778 N N . GLN A 1 94 ? -0.840 12.678 16.278 1.00 63.81 94 GLN A N 1
ATOM 779 C CA . GLN A 1 94 ? -1.270 14.007 15.858 1.00 63.81 94 GLN A CA 1
ATOM 780 C C . GLN A 1 94 ? -2.712 13.975 15.332 1.00 63.81 94 GLN A C 1
ATOM 782 O O . GLN A 1 94 ? -3.112 12.980 14.719 1.00 63.81 94 GLN A O 1
ATOM 787 N N . PRO A 1 95 ? -3.494 15.045 15.565 1.00 60.12 95 PRO A N 1
ATOM 788 C CA . PRO A 1 95 ? -4.783 15.214 14.910 1.00 60.12 95 PRO A CA 1
ATOM 789 C C . PRO A 1 95 ? -4.577 15.219 13.393 1.00 60.12 95 PRO A C 1
ATOM 791 O O . PRO A 1 95 ? -3.622 15.807 12.886 1.00 60.12 95 PRO A O 1
ATOM 794 N N . TYR A 1 96 ? -5.451 14.523 12.678 1.00 62.78 96 TYR A N 1
ATOM 795 C CA . TYR A 1 96 ? -5.362 14.350 11.235 1.00 62.78 96 TYR A CA 1
ATOM 796 C C . TYR A 1 96 ? -6.557 15.013 10.550 1.00 62.78 96 TYR A C 1
ATOM 798 O O . TYR A 1 96 ? -7.647 15.109 11.114 1.00 62.78 96 TYR A O 1
ATOM 806 N N . ASP A 1 97 ? -6.348 15.473 9.320 1.00 68.44 97 ASP A N 1
ATOM 807 C CA . ASP A 1 97 ? -7.427 15.978 8.478 1.00 68.44 97 ASP A CA 1
ATOM 808 C C . ASP A 1 97 ? -8.330 14.807 8.055 1.00 68.44 97 ASP A C 1
ATOM 810 O O . ASP A 1 97 ? -7.845 13.776 7.579 1.00 68.44 97 ASP A O 1
ATOM 814 N N . LYS A 1 98 ? -9.655 14.959 8.196 1.00 70.19 98 LYS A N 1
ATOM 815 C CA . LYS A 1 98 ? -10.638 13.937 7.792 1.00 70.19 98 LYS A CA 1
ATOM 816 C C . LYS A 1 98 ? -10.505 13.557 6.316 1.00 70.19 98 LYS A C 1
ATOM 818 O O . LYS A 1 98 ? -10.783 12.419 5.942 1.00 70.19 98 LYS A O 1
ATOM 823 N N . ARG A 1 99 ? -10.017 14.473 5.471 1.00 69.31 99 ARG A N 1
ATOM 824 C CA . ARG A 1 99 ? -9.719 14.209 4.052 1.00 69.31 99 ARG A CA 1
ATOM 825 C C . ARG A 1 99 ? -8.684 13.100 3.860 1.00 69.31 99 ARG A C 1
ATOM 827 O O . ARG A 1 99 ? -8.626 12.507 2.789 1.00 69.31 99 ARG A O 1
ATOM 834 N N . TRP A 1 100 ? -7.877 12.807 4.877 1.00 74.06 100 TRP A N 1
ATOM 835 C CA . TRP A 1 100 ? -6.802 11.819 4.820 1.00 74.06 100 TRP A CA 1
ATOM 836 C C . TRP A 1 100 ? -7.214 10.448 5.369 1.00 74.06 100 TRP A C 1
ATOM 838 O O . TRP A 1 100 ? -6.435 9.499 5.283 1.00 74.06 100 TRP A O 1
ATOM 848 N N . MET A 1 101 ? -8.442 10.313 5.879 1.00 78.62 101 MET A N 1
ATOM 849 C CA . MET A 1 101 ? -8.984 9.052 6.391 1.00 78.62 101 MET A CA 1
ATOM 850 C C . MET A 1 101 ? -9.056 7.980 5.306 1.00 78.62 101 MET A C 1
ATOM 852 O O . MET A 1 101 ? -9.734 8.162 4.288 1.00 78.62 101 MET A O 1
ATOM 856 N N . ASN A 1 102 ? -8.406 6.844 5.573 1.00 82.81 102 ASN A N 1
ATOM 857 C CA . ASN A 1 102 ? -8.431 5.652 4.726 1.00 82.81 102 ASN A CA 1
ATOM 858 C C . ASN A 1 102 ? -7.952 5.955 3.311 1.00 82.81 102 ASN A C 1
ATOM 860 O O . ASN A 1 102 ? -8.640 5.710 2.321 1.00 82.81 102 ASN A O 1
ATOM 864 N N . THR A 1 103 ? -6.754 6.526 3.222 1.00 88.06 103 THR A N 1
ATOM 865 C CA . THR A 1 103 ? -6.170 6.950 1.949 1.00 88.06 103 THR A CA 1
ATOM 866 C C . THR A 1 103 ? -4.809 6.318 1.711 1.00 88.06 103 THR A C 1
ATOM 868 O O . THR A 1 103 ? -4.038 6.101 2.644 1.00 88.06 103 THR A O 1
ATOM 871 N N . ILE A 1 104 ? -4.522 6.023 0.448 1.00 91.06 104 ILE A N 1
ATOM 872 C CA . ILE A 1 104 ? -3.178 5.828 -0.081 1.00 91.06 104 ILE A CA 1
ATOM 873 C C . ILE A 1 104 ? -2.822 7.114 -0.806 1.00 91.06 104 ILE A C 1
ATOM 875 O O . ILE A 1 104 ? -3.539 7.536 -1.710 1.00 91.06 104 ILE A O 1
ATOM 879 N N . ARG A 1 105 ? -1.731 7.740 -0.395 1.00 89.19 105 ARG A N 1
ATOM 880 C CA . ARG A 1 105 ? -1.326 9.060 -0.863 1.00 89.19 105 ARG A CA 1
ATOM 881 C C . ARG A 1 105 ? 0.009 8.942 -1.558 1.00 89.19 105 ARG A C 1
ATOM 883 O O . ARG A 1 105 ? 0.918 8.321 -1.007 1.00 89.19 105 ARG A O 1
ATOM 890 N N . TYR A 1 106 ? 0.116 9.548 -2.725 1.00 87.94 106 TYR A N 1
ATOM 891 C CA . TYR A 1 106 ? 1.375 9.691 -3.437 1.00 87.94 106 TYR A CA 1
ATOM 892 C C . TYR A 1 106 ? 1.673 11.172 -3.656 1.00 87.94 106 TYR A C 1
ATOM 894 O O . TYR A 1 106 ? 0.761 11.990 -3.788 1.00 87.94 106 TYR A O 1
ATOM 902 N N . PHE A 1 107 ? 2.958 11.515 -3.653 1.00 84.69 107 PHE A N 1
ATOM 903 C CA . PHE A 1 107 ? 3.430 12.903 -3.714 1.00 84.69 107 PHE A CA 1
ATOM 904 C C . PHE A 1 107 ? 4.109 13.238 -5.044 1.00 84.69 107 PHE A C 1
ATOM 906 O O . PHE A 1 107 ? 4.441 14.394 -5.283 1.00 84.69 107 PHE A O 1
ATOM 913 N N . HIS A 1 108 ? 4.283 12.241 -5.911 1.00 81.69 108 HIS A N 1
ATOM 914 C CA . HIS A 1 108 ? 4.929 12.358 -7.211 1.00 81.69 108 HIS A CA 1
ATOM 915 C C . HIS A 1 108 ? 4.082 11.637 -8.260 1.00 81.69 108 HIS A C 1
ATOM 917 O O . HIS A 1 108 ? 3.559 10.559 -7.982 1.00 81.69 108 HIS A O 1
ATOM 923 N N . GLU A 1 109 ? 3.905 12.231 -9.443 1.00 84.75 109 GLU A N 1
ATOM 924 C CA . GLU A 1 109 ? 3.041 11.655 -10.488 1.00 84.75 109 GLU A CA 1
ATOM 925 C C . GLU A 1 109 ? 3.528 10.258 -10.912 1.00 84.75 109 GLU A C 1
ATOM 927 O O . GLU A 1 109 ? 2.715 9.371 -11.170 1.00 84.75 109 GLU A O 1
ATOM 932 N N . GLU A 1 110 ? 4.842 10.024 -10.895 1.00 84.31 110 GLU A N 1
ATOM 933 C CA . GLU A 1 110 ? 5.453 8.723 -11.182 1.00 84.31 110 GLU A CA 1
ATOM 934 C C . GLU A 1 110 ? 5.105 7.612 -10.171 1.00 84.31 110 GLU A C 1
ATOM 936 O O . GLU A 1 110 ? 5.185 6.429 -10.506 1.00 84.31 110 GLU A O 1
ATOM 941 N N . ASP A 1 111 ? 4.663 7.965 -8.960 1.00 85.50 111 ASP A N 1
ATOM 942 C CA . ASP A 1 111 ? 4.302 7.006 -7.909 1.00 85.50 111 ASP A CA 1
ATOM 943 C C . ASP A 1 111 ? 2.838 6.533 -8.022 1.00 85.50 111 ASP A C 1
ATOM 945 O O . ASP A 1 111 ? 2.405 5.654 -7.267 1.00 85.50 111 ASP A O 1
ATOM 949 N N . ALA A 1 112 ? 2.059 7.090 -8.959 1.00 88.06 112 ALA A N 1
ATOM 950 C CA . ALA A 1 112 ? 0.632 6.803 -9.108 1.00 88.06 112 ALA A CA 1
ATOM 951 C C . ALA A 1 112 ? 0.353 5.318 -9.395 1.00 88.06 112 ALA A C 1
ATOM 953 O O . ALA A 1 112 ? -0.552 4.726 -8.797 1.00 88.06 112 ALA A O 1
ATOM 954 N N . ASP A 1 113 ? 1.141 4.689 -10.271 1.00 89.38 113 ASP A N 1
ATOM 955 C CA . ASP A 1 113 ? 0.991 3.265 -10.594 1.00 89.38 113 ASP A CA 1
ATOM 956 C C . ASP A 1 113 ? 1.282 2.388 -9.370 1.00 89.38 113 ASP A C 1
ATOM 958 O O . ASP A 1 113 ? 0.497 1.497 -9.039 1.00 89.38 113 ASP A O 1
ATOM 962 N N . PHE A 1 114 ? 2.342 2.706 -8.621 1.00 88.75 114 PHE A N 1
ATOM 963 C CA . PHE A 1 114 ? 2.689 1.994 -7.394 1.00 88.75 114 PHE A CA 1
ATOM 964 C C . PHE A 1 114 ? 1.603 2.138 -6.315 1.00 88.75 114 PHE A C 1
ATOM 966 O O . PHE A 1 114 ? 1.217 1.152 -5.679 1.00 88.75 114 PHE A O 1
ATOM 973 N N . ALA A 1 115 ? 1.046 3.340 -6.137 1.00 90.19 115 ALA A N 1
ATOM 974 C CA . ALA A 1 115 ? -0.068 3.582 -5.220 1.00 90.19 115 ALA A CA 1
ATOM 975 C C . ALA A 1 115 ? -1.321 2.774 -5.603 1.00 90.19 115 ALA A C 1
ATOM 977 O O . ALA A 1 115 ? -1.965 2.174 -4.736 1.00 90.19 115 ALA A O 1
ATOM 978 N N . ASN A 1 116 ? -1.644 2.714 -6.898 1.00 90.44 116 ASN A N 1
ATOM 979 C CA . ASN A 1 116 ? -2.766 1.933 -7.420 1.00 90.44 116 ASN A CA 1
ATOM 980 C C . ASN A 1 116 ? -2.553 0.421 -7.270 1.00 90.44 116 ASN A C 1
ATOM 982 O O . ASN A 1 116 ? -3.505 -0.311 -6.984 1.00 90.44 116 ASN A O 1
ATOM 986 N N . ASP A 1 117 ? -1.325 -0.063 -7.422 1.00 89.88 117 ASP A N 1
ATOM 987 C CA . ASP A 1 117 ? -1.000 -1.473 -7.212 1.00 89.88 117 ASP A CA 1
ATOM 988 C C . ASP A 1 117 ? -1.100 -1.860 -5.736 1.00 89.88 117 ASP A C 1
ATOM 990 O O . ASP A 1 117 ? -1.678 -2.898 -5.405 1.00 89.88 117 ASP A O 1
ATOM 994 N N . VAL A 1 118 ? -0.631 -0.999 -4.829 1.00 90.19 118 VAL A N 1
ATOM 995 C CA . VAL A 1 118 ? -0.820 -1.181 -3.383 1.00 90.19 118 VAL A CA 1
ATOM 996 C C . VAL A 1 118 ? -2.305 -1.152 -3.016 1.00 90.19 118 VAL A C 1
ATOM 998 O O . VAL A 1 118 ? -2.757 -1.998 -2.240 1.00 90.19 118 VAL A O 1
ATOM 1001 N N . TYR A 1 119 ? -3.084 -0.247 -3.614 1.00 91.06 119 TYR A N 1
ATOM 1002 C CA . TYR A 1 119 ? -4.537 -0.194 -3.449 1.00 91.06 119 TYR A CA 1
ATOM 1003 C C . TYR A 1 119 ? -5.211 -1.508 -3.850 1.00 91.06 119 TYR A C 1
ATOM 1005 O O . TYR A 1 119 ? -5.933 -2.100 -3.042 1.00 91.06 119 TYR A O 1
ATOM 1013 N N . LYS A 1 120 ? -4.935 -2.000 -5.065 1.00 89.12 120 LYS A N 1
ATOM 1014 C CA . LYS A 1 120 ? -5.476 -3.272 -5.569 1.00 89.12 120 LYS A CA 1
ATOM 1015 C C . LYS A 1 120 ? -5.050 -4.441 -4.693 1.00 89.12 120 LYS A C 1
ATOM 1017 O O . LYS A 1 120 ? -5.893 -5.233 -4.288 1.00 89.12 120 LYS A O 1
ATOM 1022 N N . LEU A 1 121 ? -3.771 -4.511 -4.325 1.00 88.88 121 LEU A N 1
ATOM 1023 C CA . LEU A 1 121 ? -3.241 -5.578 -3.481 1.00 88.88 121 LEU A CA 1
ATOM 1024 C C . LEU A 1 121 ? -3.964 -5.651 -2.130 1.00 88.88 121 LEU A C 1
ATOM 1026 O O . LEU A 1 121 ? -4.282 -6.738 -1.641 1.00 88.88 121 LEU A O 1
ATOM 1030 N N . ILE A 1 122 ? -4.230 -4.495 -1.524 1.00 87.88 122 ILE A N 1
ATOM 1031 C CA . ILE A 1 122 ? -4.977 -4.405 -0.274 1.00 87.88 122 ILE A CA 1
ATOM 1032 C C . ILE A 1 122 ? -6.459 -4.749 -0.493 1.00 87.88 122 ILE A C 1
ATOM 1034 O O . ILE A 1 122 ? -7.022 -5.484 0.321 1.00 87.88 122 ILE A O 1
ATOM 1038 N N . GLY A 1 123 ? -7.082 -4.279 -1.576 1.00 83.44 123 GLY A N 1
ATOM 1039 C CA . GLY A 1 123 ? -8.485 -4.556 -1.911 1.00 83.44 123 GLY A CA 1
ATOM 1040 C C . GLY A 1 123 ? -8.774 -6.029 -2.227 1.00 83.44 123 GLY A C 1
ATOM 1041 O O . GLY A 1 123 ? -9.779 -6.577 -1.770 1.00 83.44 123 GLY A O 1
ATOM 1042 N N . ASP A 1 124 ? -7.857 -6.697 -2.927 1.00 82.56 124 ASP A N 1
ATOM 1043 C CA . ASP A 1 124 ? -7.903 -8.138 -3.210 1.00 82.56 124 ASP A CA 1
ATOM 1044 C C . ASP A 1 124 ? -7.691 -8.975 -1.940 1.00 82.56 124 ASP A C 1
ATOM 1046 O O . ASP A 1 124 ? -8.051 -10.157 -1.866 1.00 82.56 124 ASP A O 1
ATOM 1050 N N . SER A 1 125 ? -7.115 -8.366 -0.902 1.00 76.94 125 SER A N 1
ATOM 1051 C CA . SER A 1 125 ? -6.938 -9.010 0.386 1.00 76.94 125 SER A CA 1
ATOM 1052 C C . SER A 1 125 ? -8.245 -9.027 1.188 1.00 76.94 125 SER A C 1
ATOM 1054 O O . SER A 1 125 ? -8.991 -8.057 1.286 1.00 76.94 125 SER A O 1
ATOM 1056 N N . ASN A 1 126 ? -8.497 -10.131 1.892 1.00 73.75 126 ASN A N 1
ATOM 1057 C CA . ASN A 1 126 ? -9.620 -10.222 2.831 1.00 73.75 126 ASN A CA 1
ATOM 1058 C C . ASN A 1 126 ? -9.361 -9.471 4.158 1.00 73.75 126 ASN A C 1
ATOM 1060 O O . ASN A 1 126 ? -10.049 -9.745 5.144 1.00 73.75 126 ASN A O 1
ATOM 1064 N N . ILE A 1 127 ? -8.362 -8.577 4.224 1.00 78.19 127 ILE A N 1
ATOM 1065 C CA . ILE A 1 127 ? -7.973 -7.875 5.459 1.00 78.19 127 ILE A CA 1
ATOM 1066 C C . ILE A 1 127 ? -9.144 -7.047 5.998 1.00 78.19 127 ILE A C 1
ATOM 1068 O O . ILE A 1 127 ? -9.444 -7.146 7.185 1.00 78.19 127 ILE A O 1
ATOM 1072 N N . TYR A 1 128 ? -9.847 -6.330 5.119 1.00 70.31 128 TYR A N 1
ATOM 1073 C CA . TYR A 1 128 ? -11.002 -5.504 5.485 1.00 70.31 128 TYR A 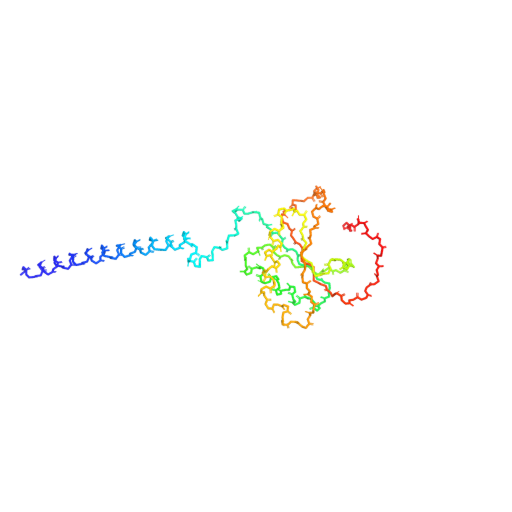CA 1
ATOM 1074 C C . TYR A 1 128 ? -12.308 -6.302 5.589 1.00 70.31 128 TYR A C 1
ATOM 1076 O O . TYR A 1 128 ? -13.174 -5.961 6.384 1.00 70.31 128 TYR A O 1
ATOM 1084 N N . LYS A 1 129 ? -12.448 -7.422 4.862 1.00 64.19 129 LYS A N 1
ATOM 1085 C CA . LYS A 1 129 ? -13.660 -8.268 4.927 1.00 64.19 129 LYS A CA 1
ATOM 1086 C C . LYS A 1 129 ? -13.823 -8.996 6.264 1.00 64.19 129 LYS A C 1
ATOM 1088 O O . LYS A 1 129 ? -14.928 -9.387 6.616 1.00 64.19 129 LYS A O 1
ATOM 1093 N N . LYS A 1 130 ? -12.723 -9.222 6.992 1.00 57.34 130 LYS A N 1
ATOM 1094 C CA . LYS A 1 130 ? -12.728 -9.877 8.316 1.00 57.34 130 LYS A CA 1
ATOM 1095 C C . LYS A 1 130 ? -12.885 -8.903 9.479 1.00 57.34 130 LYS A C 1
ATOM 1097 O O . LYS A 1 130 ? -12.935 -9.330 10.630 1.00 57.34 130 LYS A O 1
ATOM 1102 N N . THR A 1 131 ? -12.922 -7.613 9.192 1.00 55.16 131 THR A N 1
ATOM 1103 C CA . THR A 1 131 ? -13.167 -6.574 10.178 1.00 55.16 131 THR A CA 1
ATOM 1104 C C . THR A 1 131 ? -14.565 -6.016 9.959 1.00 55.16 131 THR A C 1
ATOM 1106 O O . THR A 1 131 ? -14.925 -5.743 8.822 1.00 55.16 131 THR A O 1
ATOM 1109 N N . ASN A 1 132 ? -15.335 -5.759 11.018 1.00 51.00 132 ASN A N 1
ATOM 1110 C CA . ASN A 1 132 ? -16.605 -5.011 10.937 1.00 51.00 132 ASN A CA 1
ATOM 1111 C C . ASN A 1 132 ? -16.407 -3.525 10.548 1.00 51.00 132 ASN A C 1
ATOM 1113 O O . ASN A 1 132 ? -17.287 -2.695 10.751 1.00 51.00 132 ASN A O 1
ATOM 1117 N N . PHE A 1 133 ? -15.242 -3.185 10.003 1.00 55.44 133 PHE A N 1
ATOM 1118 C CA . PHE A 1 133 ? -14.843 -1.851 9.614 1.00 55.44 133 PHE A CA 1
ATOM 1119 C C . PHE A 1 133 ? -15.325 -1.553 8.193 1.00 55.44 133 PHE A C 1
ATOM 1121 O O . PHE A 1 133 ? -14.910 -2.196 7.229 1.00 55.44 133 PHE A O 1
ATOM 1128 N N . LYS A 1 134 ? -16.203 -0.554 8.068 1.00 53.22 134 LYS A N 1
ATOM 1129 C CA . LYS A 1 134 ? -16.593 0.049 6.790 1.00 53.22 134 LYS A CA 1
ATOM 1130 C C . LYS A 1 134 ? -15.589 1.144 6.433 1.00 53.22 134 LYS A C 1
ATOM 1132 O O . LYS A 1 134 ? -15.890 2.315 6.598 1.00 53.22 134 LYS A O 1
ATOM 1137 N N . TYR A 1 135 ? -14.403 0.766 5.973 1.00 61.38 135 TYR A N 1
ATOM 1138 C CA . TYR A 1 135 ? -13.452 1.730 5.422 1.00 61.38 135 TYR A CA 1
ATOM 1139 C C . TYR A 1 135 ? -13.237 1.423 3.952 1.00 61.38 135 TYR A C 1
ATOM 1141 O O . TYR A 1 135 ? -12.741 0.349 3.600 1.00 61.38 135 TYR A O 1
ATOM 1149 N N . SER A 1 136 ? -13.622 2.356 3.086 1.00 67.19 136 SER A N 1
ATOM 1150 C CA . SER A 1 136 ? -13.200 2.317 1.690 1.00 67.19 136 SER A CA 1
ATOM 1151 C C . SER A 1 136 ? -11.853 3.014 1.599 1.00 67.19 136 SER A C 1
ATOM 1153 O O . SER A 1 136 ? -11.783 4.238 1.702 1.00 67.19 136 SER A O 1
ATOM 1155 N N . LEU A 1 137 ? -10.783 2.239 1.414 1.00 81.56 137 LEU A N 1
ATOM 1156 C CA . LEU A 1 137 ? -9.492 2.822 1.070 1.00 81.56 137 LEU A CA 1
ATOM 1157 C C . LEU A 1 137 ? -9.644 3.594 -0.256 1.00 81.56 137 LEU A C 1
ATOM 1159 O O . LEU A 1 137 ? -10.358 3.144 -1.156 1.00 81.56 137 LEU A O 1
ATOM 1163 N N . ARG A 1 138 ? -9.010 4.756 -0.383 1.00 87.62 138 ARG A N 1
ATOM 1164 C CA . ARG A 1 138 ? -9.036 5.588 -1.599 1.00 87.62 138 ARG A CA 1
ATOM 1165 C C . ARG A 1 138 ? -7.626 5.997 -1.979 1.00 87.62 138 ARG A C 1
ATOM 1167 O O . ARG A 1 138 ? -6.792 6.171 -1.100 1.00 87.62 138 ARG A O 1
ATOM 1174 N N . VAL A 1 139 ? -7.361 6.186 -3.263 1.00 89.69 139 VAL A N 1
ATOM 1175 C CA . VAL A 1 139 ? -6.079 6.729 -3.727 1.00 89.69 139 VAL A CA 1
ATOM 1176 C C . VAL A 1 139 ? -6.225 8.240 -3.913 1.00 89.69 139 VAL A C 1
ATOM 1178 O O . VAL A 1 139 ? -7.198 8.681 -4.522 1.00 89.69 139 VAL A O 1
ATOM 1181 N N . ILE A 1 140 ? -5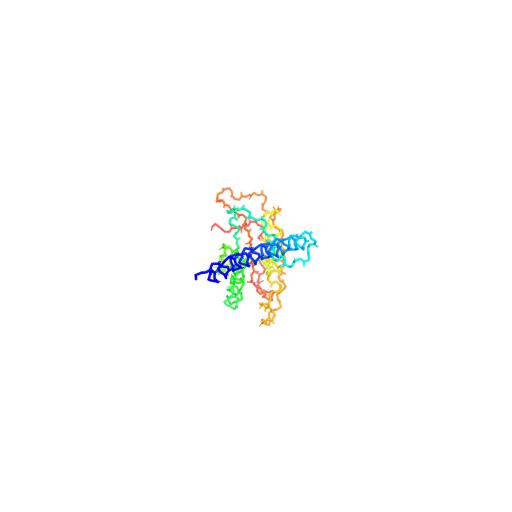.298 9.024 -3.360 1.00 88.88 140 ILE A N 1
ATOM 1182 C CA . ILE A 1 140 ? -5.265 10.488 -3.473 1.00 88.88 140 ILE A CA 1
ATOM 1183 C C . ILE A 1 140 ? -3.938 10.932 -4.088 1.00 88.88 140 ILE A C 1
ATOM 1185 O O . ILE A 1 140 ? -2.864 10.535 -3.632 1.00 88.88 140 ILE A O 1
ATOM 1189 N N . ASP A 1 141 ? -4.055 11.807 -5.082 1.00 88.62 141 ASP A N 1
ATOM 1190 C CA . ASP A 1 141 ? -2.955 12.522 -5.715 1.00 88.62 141 ASP A CA 1
ATOM 1191 C C . ASP A 1 141 ? -2.627 13.802 -4.943 1.00 88.62 141 ASP A C 1
ATOM 1193 O O . ASP A 1 141 ? -3.453 14.715 -4.885 1.00 88.62 141 ASP A O 1
ATOM 1197 N N . LEU A 1 142 ? -1.426 13.884 -4.374 1.00 85.69 142 LEU A N 1
ATOM 1198 C CA . LEU A 1 142 ? -0.920 15.099 -3.735 1.00 85.69 142 LEU A CA 1
ATOM 1199 C C . LEU A 1 142 ? 0.241 15.733 -4.517 1.00 85.69 142 LEU A C 1
ATOM 1201 O O . LEU A 1 142 ? 0.847 16.696 -4.044 1.00 85.69 142 LEU A O 1
ATOM 1205 N N . SER A 1 143 ? 0.541 15.254 -5.727 1.00 81.06 143 SER A N 1
ATOM 1206 C CA . SER A 1 143 ? 1.667 15.736 -6.545 1.00 81.06 143 SER A CA 1
ATOM 1207 C C . SER A 1 143 ? 1.615 17.240 -6.826 1.00 81.06 143 SER A C 1
ATOM 1209 O O . SER A 1 143 ? 2.634 17.931 -6.830 1.00 81.06 143 SER A O 1
ATOM 1211 N N . LYS A 1 144 ? 0.407 17.791 -6.986 1.00 78.00 144 LYS A N 1
ATOM 1212 C CA . LYS A 1 144 ? 0.189 19.225 -7.239 1.00 78.00 144 LYS A CA 1
ATOM 1213 C C . LYS A 1 144 ? 0.208 20.082 -5.978 1.00 78.00 144 LYS A C 1
ATOM 1215 O O . LYS A 1 144 ? 0.441 21.287 -6.088 1.00 78.00 144 LYS A O 1
ATOM 1220 N N . GLU A 1 145 ? -0.052 19.487 -4.815 1.00 73.69 145 GLU A N 1
ATOM 1221 C CA . GLU A 1 145 ? -0.037 20.164 -3.512 1.00 73.69 145 GLU A CA 1
ATOM 1222 C C . GLU A 1 145 ? 1.398 20.307 -2.982 1.00 73.69 145 GLU A C 1
ATOM 1224 O O . GLU A 1 145 ? 1.726 21.292 -2.322 1.00 73.69 145 GLU A O 1
ATOM 1229 N N . PHE A 1 146 ? 2.288 19.384 -3.357 1.00 65.12 146 PHE A N 1
ATOM 1230 C CA . PHE A 1 146 ? 3.693 19.367 -2.950 1.00 65.12 146 PHE A CA 1
ATOM 1231 C C . PHE A 1 146 ? 4.623 19.615 -4.150 1.00 65.12 146 PHE A C 1
ATOM 1233 O O . PHE A 1 146 ? 5.470 18.798 -4.488 1.00 65.12 146 PHE A O 1
ATOM 1240 N N . LYS A 1 147 ? 4.494 20.790 -4.789 1.00 54.31 147 LYS A N 1
ATOM 1241 C CA . LYS A 1 147 ? 5.315 21.188 -5.960 1.00 54.31 147 LYS A CA 1
ATOM 1242 C C . LYS A 1 147 ? 6.812 21.318 -5.677 1.00 54.31 147 LYS A C 1
ATOM 1244 O O . LYS A 1 147 ? 7.611 21.356 -6.611 1.00 54.31 147 LYS A O 1
ATOM 1249 N N . THR A 1 148 ? 7.195 21.433 -4.410 1.00 49.78 148 THR A N 1
ATOM 1250 C CA . THR A 1 148 ? 8.593 21.543 -4.005 1.00 49.78 148 THR A CA 1
ATOM 1251 C C . THR A 1 148 ? 8.969 20.252 -3.288 1.00 49.78 148 THR A C 1
ATOM 1253 O O . THR A 1 148 ? 8.496 20.057 -2.165 1.00 49.78 148 THR A O 1
ATOM 1256 N N . PRO A 1 149 ? 9.816 19.377 -3.867 1.00 46.81 149 PRO A N 1
ATOM 1257 C CA . PRO A 1 149 ? 10.446 18.338 -3.067 1.00 46.81 149 PRO A CA 1
ATOM 1258 C C . PRO A 1 149 ? 11.159 19.054 -1.924 1.00 46.81 149 PRO A C 1
ATOM 1260 O O . PRO A 1 149 ? 11.843 20.061 -2.156 1.00 46.81 149 PRO A O 1
ATOM 1263 N N . ALA A 1 150 ? 10.951 18.605 -0.688 1.00 43.44 150 ALA A N 1
ATOM 1264 C CA . ALA A 1 150 ? 11.687 19.139 0.442 1.00 43.44 150 ALA A CA 1
ATOM 1265 C C . ALA A 1 150 ? 13.180 18.944 0.132 1.00 43.44 150 ALA A C 1
ATOM 1267 O O . ALA A 1 150 ? 13.705 17.836 0.179 1.00 43.44 150 ALA A O 1
ATOM 1268 N N . LYS A 1 151 ? 13.863 20.020 -0.281 1.00 38.97 151 LYS A N 1
ATOM 1269 C CA . LYS A 1 151 ? 15.309 20.033 -0.514 1.00 38.97 151 LYS A CA 1
ATOM 1270 C C . LYS A 1 151 ? 15.985 19.837 0.835 1.00 38.97 151 LYS A C 1
ATOM 1272 O O . LYS A 1 151 ? 16.302 20.804 1.517 1.00 38.97 151 LYS A O 1
ATOM 1277 N N . GLY A 1 152 ? 16.149 18.590 1.239 1.00 36.88 152 GLY A N 1
ATOM 1278 C CA . GLY A 1 152 ? 16.691 18.274 2.552 1.00 36.88 152 GLY A CA 1
ATOM 1279 C C . GLY A 1 152 ? 16.222 16.919 3.031 1.00 36.88 152 GLY A C 1
ATOM 1280 O O . GLY A 1 152 ? 15.557 16.847 4.053 1.00 36.88 152 GLY A O 1
ATOM 1281 N N . ASN A 1 153 ? 16.535 15.904 2.227 1.00 34.19 153 ASN A N 1
ATOM 1282 C CA . ASN A 1 153 ? 16.558 14.457 2.459 1.00 34.19 153 ASN A CA 1
ATOM 1283 C C . ASN A 1 153 ? 16.102 13.816 1.151 1.00 34.19 153 ASN A C 1
ATOM 1285 O O . ASN A 1 153 ? 15.127 14.254 0.560 1.00 34.19 153 ASN A O 1
ATOM 1289 N N . GLY A 1 154 ? 16.858 12.848 0.640 1.00 39.97 154 GLY A N 1
ATOM 1290 C CA . GLY A 1 154 ? 16.518 12.133 -0.588 1.00 39.97 154 GLY A CA 1
ATOM 1291 C C . GLY A 1 154 ? 15.213 11.357 -0.434 1.00 39.97 154 GLY A C 1
ATOM 1292 O O . GLY A 1 154 ? 15.259 10.158 -0.166 1.00 39.97 154 GLY A O 1
ATOM 1293 N N . ASP A 1 155 ? 14.079 12.044 -0.576 1.00 49.03 155 ASP A N 1
ATOM 1294 C CA . ASP A 1 155 ? 12.726 11.499 -0.525 1.00 49.03 155 ASP A CA 1
ATOM 1295 C C . ASP A 1 155 ? 12.489 10.697 -1.806 1.00 49.03 155 ASP A C 1
ATOM 1297 O O . ASP A 1 155 ? 11.932 11.152 -2.799 1.00 49.03 155 ASP A O 1
ATOM 1301 N N . ARG A 1 156 ? 13.039 9.484 -1.764 1.00 54.94 156 ARG A N 1
ATOM 1302 C CA . ARG A 1 156 ? 12.769 8.359 -2.654 1.00 54.94 156 ARG A CA 1
ATOM 1303 C C . ARG A 1 156 ? 11.258 8.180 -2.793 1.00 54.94 156 ARG A C 1
ATOM 1305 O O . ARG A 1 156 ? 10.544 8.383 -1.810 1.00 54.94 156 ARG A O 1
ATOM 1312 N N . HIS A 1 157 ? 10.821 7.730 -3.968 1.00 63.75 157 HIS A N 1
ATOM 1313 C CA . HIS A 1 157 ? 9.472 7.251 -4.268 1.00 63.75 157 HIS A CA 1
ATOM 1314 C C . HIS A 1 157 ? 8.756 6.705 -3.029 1.00 63.75 157 HIS A C 1
ATOM 1316 O O . HIS A 1 157 ? 9.103 5.638 -2.506 1.00 63.75 157 HIS A O 1
ATOM 1322 N N . SER A 1 158 ? 7.818 7.471 -2.477 1.00 78.12 158 SER A N 1
ATOM 1323 C CA . SER A 1 158 ? 7.183 7.092 -1.220 1.00 78.12 158 SER A CA 1
ATOM 1324 C C . SER A 1 158 ? 5.704 7.392 -1.230 1.00 78.12 158 SER A C 1
ATOM 1326 O O . SER A 1 158 ? 5.251 8.464 -1.627 1.00 78.12 158 SER A O 1
ATOM 1328 N N . ILE A 1 159 ? 4.949 6.404 -0.767 1.00 87.75 159 ILE A N 1
ATOM 1329 C CA . ILE A 1 159 ? 3.510 6.513 -0.596 1.00 87.75 159 ILE A CA 1
ATOM 1330 C C . ILE A 1 159 ? 3.170 6.343 0.876 1.00 87.75 159 ILE A C 1
ATOM 1332 O O . ILE A 1 159 ? 3.849 5.642 1.638 1.00 87.75 159 ILE A O 1
ATOM 1336 N N . GLU A 1 160 ? 2.071 6.957 1.273 1.00 90.44 160 GLU A N 1
ATOM 1337 C CA . GLU A 1 160 ? 1.581 6.883 2.637 1.00 90.44 160 GLU A CA 1
ATOM 1338 C C . GLU A 1 160 ? 0.209 6.233 2.684 1.00 90.44 160 GLU A C 1
ATOM 1340 O O . GLU A 1 160 ? -0.680 6.596 1.922 1.00 90.44 160 GLU A O 1
ATOM 1345 N N . ILE A 1 161 ? 0.026 5.297 3.610 1.00 90.44 161 ILE A N 1
ATOM 1346 C CA . ILE A 1 161 ? -1.254 4.655 3.893 1.00 90.44 161 ILE A CA 1
ATOM 1347 C C . ILE A 1 161 ? -1.742 5.170 5.237 1.00 90.44 161 ILE A C 1
ATOM 1349 O O . ILE A 1 161 ? -1.088 4.949 6.254 1.00 90.44 161 ILE A O 1
ATOM 1353 N N . TRP A 1 162 ? -2.895 5.822 5.252 1.00 88.75 162 TRP A N 1
ATOM 1354 C CA . TRP A 1 162 ? -3.510 6.353 6.463 1.00 88.75 162 TRP A CA 1
ATOM 1355 C C . TRP A 1 162 ? -4.724 5.526 6.837 1.00 88.75 162 TRP A C 1
ATOM 1357 O O . TRP A 1 162 ? -5.649 5.403 6.037 1.00 88.75 162 TRP A O 1
ATOM 1367 N N . ILE A 1 163 ? -4.714 4.954 8.041 1.00 86.12 163 ILE A N 1
ATOM 1368 C CA . ILE A 1 163 ? -5.784 4.094 8.555 1.00 86.12 163 ILE A CA 1
ATOM 1369 C C . ILE A 1 163 ? -6.371 4.723 9.815 1.00 86.12 163 ILE A C 1
ATOM 1371 O O . ILE A 1 163 ? -5.714 4.791 10.860 1.00 86.12 163 ILE A O 1
ATOM 1375 N N . CYS A 1 164 ? -7.610 5.188 9.689 1.00 77.25 164 CYS A N 1
ATOM 1376 C CA . CYS A 1 164 ? -8.303 6.008 10.679 1.00 77.25 164 CYS A CA 1
ATOM 1377 C C . CYS A 1 164 ? -9.808 5.695 10.667 1.00 77.25 164 CYS A C 1
ATOM 1379 O O . CYS A 1 164 ? -10.326 5.203 9.663 1.00 77.25 164 CYS A O 1
ATOM 1381 N N . ASP A 1 165 ? -10.516 6.029 11.747 1.00 71.19 165 ASP A N 1
ATOM 1382 C CA . ASP A 1 165 ? -11.976 5.926 11.777 1.00 71.19 165 ASP A CA 1
ATOM 1383 C C . ASP A 1 165 ? -12.632 7.073 11.006 1.00 71.19 165 ASP A C 1
ATOM 1385 O O . ASP A 1 165 ? -12.413 8.234 11.323 1.00 71.19 165 ASP A O 1
ATOM 1389 N N . GLU A 1 166 ? -13.472 6.754 10.023 1.00 64.00 166 GLU A N 1
ATOM 1390 C CA . GLU A 1 166 ? -14.310 7.722 9.303 1.00 64.00 166 GLU A CA 1
ATOM 1391 C C . GLU A 1 166 ? -15.414 8.333 10.181 1.00 64.00 166 GLU A C 1
ATOM 1393 O O . GLU A 1 166 ? -15.923 9.409 9.862 1.00 64.00 166 GLU A O 1
ATOM 1398 N N . ASN A 1 167 ? -15.788 7.672 11.281 1.00 57.38 167 ASN A N 1
ATOM 1399 C CA . ASN A 1 167 ? -16.955 8.022 12.092 1.00 57.38 167 ASN A CA 1
ATOM 1400 C C . ASN A 1 167 ? -16.643 8.893 13.313 1.00 57.38 167 ASN A C 1
ATOM 1402 O O . ASN A 1 167 ? -17.576 9.294 14.015 1.00 57.38 167 ASN A O 1
ATOM 1406 N N . GLU A 1 168 ? -15.378 9.229 13.585 1.00 52.19 168 GLU A N 1
ATOM 1407 C CA . GLU A 1 168 ? -15.093 10.092 14.725 1.00 52.19 168 GLU A CA 1
ATOM 1408 C C . GLU A 1 168 ? -15.471 11.556 14.456 1.00 52.19 168 GLU A C 1
ATOM 1410 O O . GLU A 1 168 ? -15.005 12.248 13.538 1.00 52.19 168 GLU A O 1
ATOM 1415 N N . ASN A 1 169 ? -16.307 12.054 15.362 1.00 42.50 169 ASN A N 1
ATOM 1416 C CA . ASN A 1 169 ? -16.674 13.450 15.516 1.00 42.50 169 ASN A CA 1
ATOM 1417 C C . ASN A 1 169 ? -15.504 14.223 16.158 1.00 42.50 169 ASN A C 1
ATOM 1419 O O . ASN A 1 169 ? -15.615 14.764 17.252 1.00 42.50 169 ASN A O 1
ATOM 1423 N N . LEU A 1 170 ? -14.342 14.227 15.500 1.00 47.47 170 LEU A N 1
ATOM 1424 C CA . LEU A 1 170 ? -13.209 15.051 15.910 1.00 47.47 170 LEU A CA 1
ATOM 1425 C C . LEU A 1 170 ? -13.507 16.504 15.545 1.00 47.47 170 LEU A C 1
ATOM 1427 O O . LEU A 1 170 ? -13.898 16.797 14.408 1.00 47.47 170 LEU A O 1
ATOM 1431 N N . THR A 1 171 ? -13.347 17.384 16.532 1.00 37.41 171 THR A N 1
ATOM 1432 C CA . THR A 1 171 ? -13.488 18.833 16.413 1.00 37.41 171 THR A CA 1
ATOM 1433 C C . THR A 1 171 ? -12.649 19.312 15.235 1.00 37.41 171 THR A C 1
ATOM 1435 O O . THR A 1 171 ? -11.434 19.124 15.204 1.00 37.41 171 THR A O 1
ATOM 1438 N N . LEU A 1 172 ? -13.327 19.872 14.237 1.00 40.09 172 LEU A N 1
ATOM 1439 C CA . LEU A 1 172 ? -12.720 20.402 13.026 1.00 40.09 172 LEU A CA 1
ATOM 1440 C C . LEU A 1 172 ? -11.696 21.473 13.413 1.00 40.09 172 LEU A C 1
ATOM 1442 O O . LEU A 1 172 ? -12.055 22.472 14.030 1.00 40.09 172 LEU A O 1
ATOM 1446 N N . ILE A 1 173 ? -10.437 21.296 13.019 1.00 44.44 173 ILE A N 1
ATOM 1447 C CA . ILE A 1 173 ? -9.558 22.449 12.830 1.00 44.44 173 ILE A CA 1
ATOM 1448 C C . ILE A 1 173 ? -9.859 22.946 11.417 1.00 44.44 173 ILE A C 1
ATOM 1450 O O . ILE A 1 173 ? -9.203 22.549 10.453 1.00 44.44 173 ILE A O 1
ATOM 1454 N N . GLU A 1 174 ? -10.908 23.756 11.278 1.00 38.56 174 GLU A N 1
ATOM 1455 C CA . GLU A 1 174 ? -11.068 24.582 10.082 1.00 38.56 174 GLU A CA 1
ATOM 1456 C C . GLU A 1 174 ? -9.842 25.502 9.994 1.00 38.56 174 GLU A C 1
ATOM 1458 O O . GLU A 1 174 ? -9.601 26.309 10.889 1.00 38.56 174 GLU A O 1
ATOM 1463 N N . GLY A 1 175 ? -9.036 25.345 8.939 1.00 38.91 175 GLY A N 1
ATOM 1464 C CA . GLY A 1 175 ? -8.001 26.323 8.590 1.00 38.91 175 GLY A CA 1
ATOM 1465 C C . GLY A 1 175 ? -6.536 25.882 8.636 1.00 38.91 175 GLY A C 1
ATOM 1466 O O . GLY A 1 175 ? -5.672 26.750 8.606 1.00 38.91 175 GLY A O 1
ATOM 1467 N N . SER A 1 176 ? -6.195 24.590 8.650 1.00 38.75 176 SER A N 1
ATOM 1468 C CA . SER A 1 176 ? -4.789 24.179 8.447 1.00 38.75 176 SER A CA 1
ATOM 1469 C C . SER A 1 176 ? -4.443 23.998 6.963 1.00 38.75 176 SER A C 1
ATOM 1471 O O . SER A 1 176 ? -4.024 22.933 6.513 1.00 38.75 176 SER A O 1
ATOM 1473 N N . GLU A 1 177 ? -4.586 25.073 6.184 1.00 39.88 177 GLU A N 1
ATOM 1474 C CA . GLU A 1 177 ? -3.781 25.211 4.971 1.00 39.88 177 GLU A CA 1
ATOM 1475 C C . GLU A 1 177 ? -2.304 25.302 5.395 1.00 39.88 177 GLU A C 1
ATOM 1477 O O . GLU A 1 177 ? -1.872 26.262 6.028 1.00 39.88 177 GLU A O 1
ATOM 1482 N N . GLY A 1 178 ? -1.520 24.271 5.073 1.00 39.94 178 GLY A N 1
ATOM 1483 C CA . GLY A 1 178 ? -0.079 24.428 4.866 1.00 39.94 178 GLY A CA 1
ATOM 1484 C C . GLY A 1 178 ? 0.857 24.451 6.079 1.00 39.94 178 GLY A C 1
ATOM 1485 O O . GLY A 1 178 ? 1.912 25.070 5.973 1.00 39.94 178 GLY A O 1
ATOM 1486 N N . VAL A 1 179 ? 0.581 23.754 7.188 1.00 34.53 179 VAL A N 1
ATOM 1487 C CA . VAL A 1 179 ? 1.579 23.628 8.275 1.00 34.53 179 VAL A CA 1
ATOM 1488 C C . VAL A 1 179 ? 1.887 22.164 8.597 1.00 34.53 179 VAL A C 1
ATOM 1490 O O . VAL A 1 179 ? 1.135 21.492 9.298 1.00 34.53 179 VAL A O 1
ATOM 1493 N N . ARG A 1 180 ? 3.037 21.672 8.111 1.00 38.38 180 ARG A N 1
ATOM 1494 C CA . ARG A 1 180 ? 3.718 20.522 8.730 1.00 38.38 180 ARG A CA 1
ATOM 1495 C C . ARG A 1 180 ? 4.354 21.000 10.046 1.00 38.38 180 ARG A C 1
ATOM 1497 O O . ARG A 1 180 ? 5.004 22.045 10.025 1.00 38.38 180 ARG A O 1
ATOM 1504 N N . PRO A 1 181 ? 4.228 20.273 11.168 1.00 34.78 181 PRO A N 1
ATOM 1505 C CA . PRO A 1 181 ? 5.088 20.511 12.320 1.00 34.78 181 PRO A CA 1
ATOM 1506 C C . PRO A 1 181 ? 6.527 20.066 11.999 1.00 34.78 181 PRO A C 1
ATOM 1508 O O . PRO A 1 181 ? 6.722 19.089 11.273 1.00 34.78 181 PRO A O 1
ATOM 1511 N N . HIS A 1 182 ? 7.492 20.836 12.514 1.00 32.22 182 HIS A N 1
ATOM 1512 C CA . HIS A 1 182 ? 8.939 20.608 12.424 1.00 32.22 182 HIS A CA 1
ATOM 1513 C C . HIS A 1 182 ? 9.386 19.264 13.009 1.00 32.22 182 HIS A C 1
ATOM 1515 O O . HIS A 1 182 ? 8.772 18.815 14.005 1.00 32.22 182 HIS A O 1
#